Protein AF-A0A4Q5U0M3-F1 (afdb_monomer_lite)

Foldseek 3Di:
DDEQDCVNDPVSVVLVVVLVVLVVVLVVCLVPLVVSLVSLVVSLVSLVVSVVVSVVVVVVDPDYHYDPNVVVSVVSNVVSVVSNVVSVVVVVVVVVVVVVD

Secondary structure (DSSP, 8-state):
--EESGGGSHHHHHHHHHHHHHHHHHHHGGG-HHHHHHHHHHHHHHHHHHHHHHHHHHTT-SS-EEPGGGHHHHHHHHHHHHHHHHHHHHHHHHHHHHTT-

pLDDT: mean 85.75, std 11.24, range [48.0, 95.94]

Sequence (101 aa):
FKELEAGSSLFLLILTGLEVLVAAISIFLFKDRKTQLKVVIGGMVISAIILALYFVEVGKFVRGNFALTSIFAILAFIGFIMAIRGIVKDNRLVKSLDKLR

Radius of gyration: 17.05 Å; chains: 1; bounding box: 40×16×55 Å

Structure (mmCIF, N/CA/C/O backbone):
data_AF-A0A4Q5U0M3-F1
#
_entry.id   AF-A0A4Q5U0M3-F1
#
loop_
_atom_site.group_PDB
_atom_site.id
_atom_site.type_symbol
_atom_site.label_atom_id
_atom_site.label_alt_id
_atom_site.label_comp_id
_atom_site.label_asy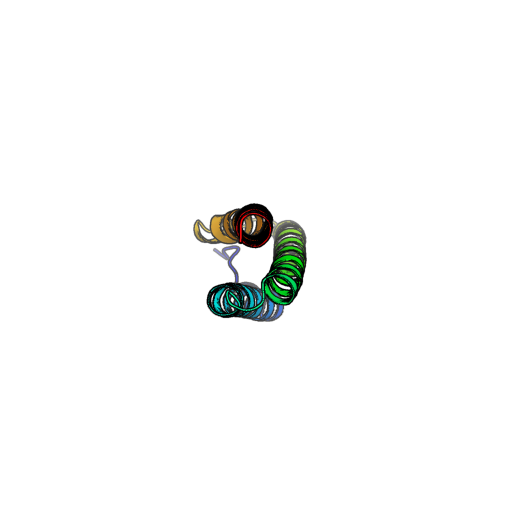m_id
_atom_site.label_entity_id
_atom_site.label_seq_id
_atom_site.pdbx_PDB_ins_code
_atom_site.Cartn_x
_atom_site.Cartn_y
_atom_site.Cartn_z
_atom_site.occupancy
_atom_site.B_iso_or_equiv
_atom_site.auth_seq_id
_atom_site.auth_comp_id
_atom_site.auth_asym_id
_atom_site.auth_atom_id
_atom_site.pdbx_PDB_model_num
ATOM 1 N N . PHE A 1 1 ? 12.351 -9.704 -24.589 1.00 48.00 1 PHE A N 1
ATOM 2 C CA . PHE A 1 1 ? 11.368 -8.645 -24.287 1.00 48.00 1 PHE A CA 1
ATOM 3 C C . PHE A 1 1 ? 11.503 -8.314 -22.810 1.00 48.00 1 PHE A C 1
ATOM 5 O O . PHE A 1 1 ? 11.624 -9.250 -22.034 1.00 48.00 1 PHE A O 1
ATOM 12 N N . LYS A 1 2 ? 11.623 -7.037 -22.427 1.00 56.06 2 LYS A N 1
ATOM 13 C CA . LYS A 1 2 ? 11.736 -6.635 -21.015 1.00 56.06 2 LYS A CA 1
ATOM 14 C C . LYS A 1 2 ? 10.338 -6.248 -20.538 1.00 56.06 2 LYS A C 1
ATOM 16 O O . LYS A 1 2 ? 9.712 -5.391 -21.160 1.00 56.06 2 LYS A O 1
ATOM 21 N N . GLU A 1 3 ? 9.848 -6.933 -19.516 1.00 63.91 3 GLU A N 1
ATOM 22 C CA . GLU A 1 3 ? 8.505 -6.737 -18.969 1.00 63.91 3 GLU A CA 1
ATOM 23 C C . GLU A 1 3 ? 8.560 -5.824 -17.741 1.00 63.91 3 GLU A C 1
ATOM 25 O O . GLU A 1 3 ? 9.540 -5.816 -16.988 1.00 63.91 3 GLU A O 1
ATOM 30 N N . LEU A 1 4 ? 7.524 -5.003 -17.576 1.00 66.44 4 LEU A N 1
ATOM 31 C CA . LEU A 1 4 ? 7.371 -4.110 -16.430 1.00 66.44 4 LEU A CA 1
ATOM 32 C C . LEU A 1 4 ? 6.779 -4.866 -15.243 1.00 66.44 4 LEU A C 1
ATOM 34 O O . LEU A 1 4 ? 5.564 -5.036 -15.130 1.00 66.44 4 LEU A O 1
ATOM 38 N N . GLU A 1 5 ? 7.663 -5.286 -14.345 1.00 71.75 5 GLU A N 1
ATOM 39 C CA . GLU A 1 5 ? 7.323 -5.991 -13.109 1.00 71.75 5 GLU A CA 1
ATOM 40 C C . GLU A 1 5 ? 8.028 -5.376 -11.900 1.00 71.75 5 GLU A C 1
ATOM 42 O O . GLU A 1 5 ? 8.952 -4.572 -12.043 1.00 71.75 5 GLU A O 1
ATOM 47 N N . ALA A 1 6 ? 7.650 -5.796 -10.690 1.00 61.94 6 ALA A N 1
ATOM 48 C CA . ALA A 1 6 ? 8.291 -5.349 -9.451 1.00 61.94 6 ALA A CA 1
ATOM 49 C C . ALA A 1 6 ? 9.816 -5.591 -9.446 1.00 61.94 6 ALA A C 1
ATOM 51 O O . ALA A 1 6 ? 10.564 -4.805 -8.872 1.00 61.94 6 ALA A O 1
ATOM 52 N N . GLY A 1 7 ? 10.287 -6.633 -10.143 1.00 67.44 7 GLY A N 1
ATOM 53 C CA . GLY A 1 7 ? 11.710 -6.947 -10.318 1.00 67.44 7 GLY A CA 1
ATOM 54 C C . GLY A 1 7 ? 12.452 -6.087 -11.351 1.00 67.44 7 GLY A C 1
ATOM 55 O O . GLY A 1 7 ? 13.647 -6.281 -11.554 1.00 67.44 7 GLY A O 1
ATOM 56 N N . SER A 1 8 ? 11.781 -5.137 -12.010 1.00 70.38 8 SER A N 1
ATOM 57 C CA . SER A 1 8 ? 12.392 -4.275 -13.036 1.00 70.38 8 SER A CA 1
ATOM 58 C C . SER A 1 8 ? 13.459 -3.321 -12.485 1.00 70.38 8 SER A C 1
ATOM 60 O O . SER A 1 8 ? 14.361 -2.919 -13.224 1.00 70.38 8 SER A O 1
ATOM 62 N N . SER A 1 9 ? 13.381 -2.993 -11.192 1.00 79.75 9 SER A N 1
ATOM 63 C CA . SER A 1 9 ? 14.332 -2.158 -10.460 1.00 79.75 9 SER A CA 1
ATOM 64 C C . SER A 1 9 ? 14.462 -2.653 -9.022 1.00 79.75 9 SER A C 1
ATOM 66 O O . SER A 1 9 ? 13.458 -2.948 -8.374 1.00 79.75 9 SER A O 1
ATOM 68 N N . LEU A 1 10 ? 15.689 -2.675 -8.486 1.00 82.75 10 LEU A N 1
ATOM 69 C CA . LEU A 1 10 ? 15.934 -3.002 -7.074 1.00 82.75 10 LEU A CA 1
ATOM 70 C C . LEU A 1 10 ? 15.121 -2.105 -6.131 1.00 82.75 10 LEU A C 1
ATOM 72 O O . LEU A 1 10 ? 14.637 -2.569 -5.103 1.00 82.75 10 LEU A O 1
ATOM 76 N N . PHE A 1 11 ? 14.920 -0.838 -6.500 1.00 84.44 11 PHE A N 1
ATOM 77 C CA . PHE A 1 11 ? 14.138 0.100 -5.700 1.00 84.44 11 PHE A CA 1
ATOM 78 C C . PHE A 1 11 ? 12.644 -0.261 -5.669 1.00 84.44 11 PHE A C 1
ATOM 80 O O . PHE A 1 11 ? 12.033 -0.256 -4.601 1.00 84.44 11 PHE A O 1
ATOM 87 N N . LEU A 1 12 ? 12.068 -0.638 -6.819 1.00 85.94 12 LEU A N 1
ATOM 88 C CA . LEU A 1 12 ? 10.682 -1.112 -6.905 1.00 85.94 12 LEU A CA 1
ATOM 89 C C . LEU A 1 12 ? 10.485 -2.414 -6.128 1.00 85.94 12 LEU A C 1
ATOM 91 O O . LEU A 1 12 ? 9.484 -2.557 -5.427 1.00 85.94 12 LEU A O 1
ATOM 95 N N . LEU A 1 13 ? 11.451 -3.330 -6.198 1.00 88.31 13 LEU A N 1
ATOM 96 C CA . LEU A 1 13 ? 11.404 -4.599 -5.479 1.00 88.31 13 LEU A CA 1
ATOM 97 C C . LEU A 1 13 ? 11.410 -4.390 -3.960 1.00 88.31 13 LEU A C 1
ATOM 99 O O . LEU A 1 13 ? 10.58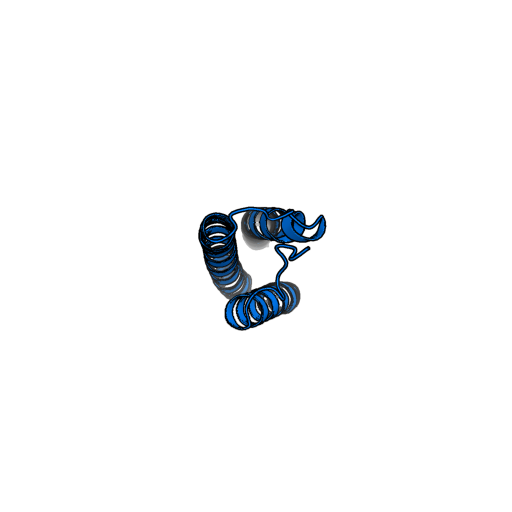8 -4.978 -3.260 1.00 88.31 13 LEU A O 1
ATOM 103 N N . ILE A 1 14 ? 12.281 -3.510 -3.454 1.00 92.00 14 ILE A N 1
ATOM 104 C CA . ILE A 1 14 ? 12.339 -3.173 -2.023 1.00 92.00 14 ILE A CA 1
ATOM 105 C C . ILE A 1 14 ? 11.031 -2.517 -1.563 1.00 92.00 14 ILE A C 1
ATOM 107 O O . ILE A 1 14 ? 10.484 -2.917 -0.535 1.00 92.00 14 ILE A O 1
ATOM 111 N N . LEU A 1 15 ? 10.503 -1.547 -2.318 1.00 91.81 15 LEU A N 1
ATOM 112 C CA . LEU A 1 15 ? 9.243 -0.882 -1.969 1.00 91.81 15 LEU A CA 1
ATOM 113 C C . LEU A 1 15 ? 8.055 -1.846 -1.980 1.00 91.81 15 LEU A C 1
ATOM 115 O O . LEU A 1 15 ? 7.251 -1.823 -1.053 1.00 91.81 15 LEU A O 1
ATOM 119 N N . THR A 1 16 ? 7.978 -2.723 -2.981 1.00 90.94 16 THR A N 1
ATOM 120 C CA . THR A 1 16 ? 6.923 -3.744 -3.071 1.00 90.94 16 THR A CA 1
ATOM 121 C C . THR A 1 16 ? 7.030 -4.734 -1.907 1.00 90.94 16 THR A C 1
ATOM 123 O O . THR A 1 16 ? 6.030 -5.080 -1.284 1.00 90.94 16 THR A O 1
ATOM 126 N N . GLY A 1 17 ? 8.246 -5.151 -1.537 1.00 92.06 17 GLY A N 1
ATOM 127 C CA . GLY A 1 17 ? 8.467 -5.985 -0.353 1.00 92.06 17 GLY A CA 1
ATOM 128 C C . GLY A 1 17 ? 8.018 -5.298 0.941 1.00 92.06 17 GLY A C 1
ATOM 129 O O . GLY A 1 17 ? 7.352 -5.914 1.774 1.00 92.06 17 GLY A O 1
ATOM 130 N N . LEU A 1 18 ? 8.321 -4.004 1.092 1.00 93.88 18 LEU A N 1
ATOM 131 C CA . LEU A 1 18 ? 7.880 -3.207 2.237 1.00 93.88 18 LEU A CA 1
ATOM 132 C C . LEU A 1 18 ? 6.352 -3.068 2.285 1.00 93.88 18 LEU A C 1
ATOM 134 O O . LEU A 1 18 ? 5.766 -3.195 3.356 1.00 93.88 18 LEU A O 1
ATOM 138 N N . GLU A 1 19 ? 5.704 -2.849 1.141 1.00 94.56 19 GLU A N 1
ATOM 139 C CA . GLU A 1 19 ? 4.245 -2.787 1.020 1.00 94.56 19 GLU A CA 1
ATOM 140 C C . GLU A 1 19 ? 3.583 -4.079 1.522 1.00 94.56 19 GLU A C 1
ATOM 142 O O . GLU A 1 19 ? 2.661 -4.027 2.341 1.00 94.56 19 GLU A O 1
ATOM 147 N N . VAL A 1 20 ? 4.102 -5.239 1.103 1.00 93.94 20 VAL A N 1
ATOM 148 C CA . VAL A 1 20 ? 3.617 -6.554 1.548 1.00 93.94 20 VAL A CA 1
ATOM 149 C C . VAL A 1 20 ? 3.795 -6.729 3.057 1.00 93.94 20 VAL A C 1
ATOM 151 O O . VAL A 1 20 ? 2.874 -7.186 3.737 1.00 93.94 20 VAL A O 1
ATOM 154 N N . LEU A 1 21 ? 4.943 -6.323 3.611 1.00 95.44 21 LEU A N 1
ATOM 155 C CA . LEU A 1 21 ? 5.184 -6.376 5.057 1.00 95.44 21 LEU A CA 1
ATOM 156 C C . LEU A 1 21 ? 4.222 -5.472 5.832 1.00 95.44 21 LEU A C 1
ATOM 158 O O . LEU A 1 21 ? 3.664 -5.895 6.844 1.00 95.44 21 LEU A O 1
ATOM 162 N N . VAL A 1 22 ? 3.986 -4.248 5.355 1.00 94.62 22 VAL A N 1
ATOM 163 C CA . VAL A 1 22 ? 3.033 -3.311 5.967 1.00 94.62 22 VAL A CA 1
ATOM 164 C C . VAL A 1 22 ? 1.621 -3.893 5.951 1.00 94.62 22 VAL A C 1
ATOM 166 O O . VAL A 1 22 ? 0.936 -3.866 6.978 1.00 94.62 22 VAL A O 1
ATOM 169 N N . ALA A 1 23 ? 1.199 -4.469 4.823 1.00 93.19 23 ALA A N 1
ATOM 170 C CA . ALA A 1 23 ? -0.088 -5.143 4.713 1.00 93.19 23 ALA A CA 1
ATOM 171 C C . ALA A 1 23 ? -0.194 -6.311 5.710 1.00 93.19 23 ALA A C 1
ATOM 173 O O . ALA A 1 23 ? -1.164 -6.375 6.466 1.00 93.19 23 ALA A O 1
ATOM 174 N N . ALA A 1 24 ? 0.824 -7.171 5.801 1.00 94.81 24 ALA A N 1
ATOM 175 C CA . ALA A 1 24 ? 0.846 -8.296 6.736 1.00 94.81 24 ALA A CA 1
ATOM 176 C C . ALA A 1 24 ? 0.794 -7.845 8.208 1.00 94.81 24 ALA A C 1
ATOM 178 O O . ALA A 1 24 ? -0.034 -8.332 8.978 1.00 94.81 24 ALA A O 1
ATOM 179 N N . ILE A 1 25 ? 1.617 -6.865 8.598 1.00 94.00 25 ILE A N 1
ATOM 180 C CA . ILE A 1 25 ? 1.632 -6.303 9.961 1.00 94.00 25 ILE A CA 1
ATOM 181 C C . ILE A 1 25 ? 0.269 -5.693 10.309 1.00 94.00 25 ILE A C 1
ATOM 183 O O . ILE A 1 25 ? -0.219 -5.854 11.431 1.00 94.00 25 ILE A O 1
ATOM 187 N N . SER A 1 26 ? -0.380 -5.030 9.347 1.00 92.44 26 SER A N 1
ATOM 188 C CA . SER A 1 26 ? -1.680 -4.395 9.573 1.00 92.44 26 SER A CA 1
ATOM 189 C C . SER A 1 26 ? -2.780 -5.384 9.970 1.00 92.44 26 SER A C 1
ATOM 191 O O . SER A 1 26 ? -3.681 -5.007 10.719 1.00 92.44 26 SER A O 1
ATOM 193 N N . ILE A 1 27 ? -2.694 -6.649 9.542 1.00 91.50 27 ILE A N 1
ATOM 194 C CA . ILE A 1 27 ? -3.654 -7.703 9.907 1.00 91.50 27 ILE A CA 1
ATOM 195 C C . ILE A 1 27 ? -3.557 -8.013 11.407 1.00 91.50 27 ILE A C 1
ATOM 197 O O . ILE A 1 27 ? -4.576 -8.116 12.091 1.00 91.50 27 ILE A O 1
ATOM 201 N N . PHE A 1 28 ? -2.338 -8.093 11.947 1.00 93.56 28 PHE A N 1
ATOM 202 C CA . PHE A 1 28 ? -2.102 -8.416 13.358 1.00 93.56 28 PHE A CA 1
ATOM 203 C C . PHE A 1 28 ? -2.322 -7.231 14.307 1.00 93.56 28 PHE A C 1
ATOM 205 O O . PHE A 1 28 ? -2.563 -7.431 15.497 1.00 93.56 28 PHE A O 1
ATOM 212 N N . LEU A 1 29 ? -2.324 -5.996 13.796 1.00 91.75 29 LEU A N 1
ATOM 213 C CA . LEU A 1 29 ? -2.560 -4.780 14.586 1.00 91.75 29 LEU A CA 1
ATOM 214 C C . LEU A 1 29 ? -4.028 -4.554 14.977 1.00 91.75 29 LEU A C 1
ATOM 216 O O . LEU A 1 29 ? -4.400 -3.468 15.416 1.00 91.75 29 LEU A O 1
ATOM 220 N N . PHE A 1 30 ? -4.872 -5.581 14.865 1.00 86.50 30 PHE A N 1
ATOM 221 C CA . PHE A 1 30 ? -6.299 -5.469 15.129 1.00 86.50 30 PHE A CA 1
ATOM 222 C C . PHE A 1 30 ? -6.628 -5.026 16.568 1.00 86.50 30 PHE A C 1
ATOM 224 O O . PHE A 1 30 ? -7.655 -4.406 16.823 1.00 86.50 30 PHE A O 1
ATOM 231 N N . LYS A 1 31 ? -5.751 -5.303 17.534 1.00 88.12 31 LYS A N 1
ATOM 232 C CA . LYS A 1 31 ? -5.966 -4.875 18.923 1.00 88.12 31 LYS A CA 1
ATOM 233 C C . LYS A 1 31 ? -5.883 -3.357 19.100 1.00 88.12 31 LYS A C 1
ATOM 235 O O . LYS A 1 31 ? -6.602 -2.808 19.927 1.00 88.12 31 LYS A O 1
ATOM 240 N N . ASP A 1 32 ? -5.042 -2.680 18.319 1.00 91.75 32 ASP A N 1
ATOM 241 C CA . ASP A 1 32 ? -4.871 -1.228 18.376 1.00 91.75 32 ASP A CA 1
ATOM 242 C C . ASP A 1 32 ? -5.277 -0.590 17.047 1.00 91.75 32 ASP A C 1
ATOM 244 O O . ASP A 1 32 ? -4.461 -0.326 16.162 1.00 91.75 32 ASP A O 1
ATOM 248 N N . ARG A 1 33 ? -6.573 -0.283 16.933 1.00 89.69 33 ARG A N 1
ATOM 249 C CA . ARG A 1 33 ? -7.177 0.334 15.742 1.00 89.69 33 ARG A CA 1
ATOM 250 C C . ARG A 1 33 ? -6.538 1.665 15.352 1.00 89.69 33 ARG A C 1
ATOM 252 O O . ARG A 1 33 ? -6.540 2.011 14.172 1.00 89.69 33 ARG A O 1
ATOM 259 N N . LYS A 1 34 ? -6.019 2.436 16.317 1.00 90.69 34 LYS A N 1
ATOM 260 C CA . LYS A 1 34 ? -5.390 3.734 16.029 1.00 90.69 34 LYS A CA 1
ATOM 261 C C . LYS A 1 34 ? -4.057 3.519 15.329 1.00 90.69 34 LYS A C 1
ATOM 263 O O . LYS A 1 34 ? -3.794 4.168 14.318 1.00 90.69 34 LYS A O 1
ATOM 268 N N . THR A 1 35 ? -3.243 2.601 15.841 1.00 93.62 35 THR A N 1
ATOM 269 C CA . THR A 1 35 ? -1.965 2.253 15.210 1.00 93.62 35 THR A CA 1
ATOM 270 C C . THR A 1 35 ? -2.197 1.512 13.896 1.00 93.62 35 THR A C 1
ATOM 272 O O . THR A 1 35 ? -1.547 1.840 12.907 1.00 93.62 35 THR A O 1
ATOM 275 N N . GLN A 1 36 ? -3.195 0.619 13.829 1.00 94.56 36 GLN A N 1
ATOM 276 C CA . GLN A 1 36 ? -3.587 -0.082 12.601 1.00 94.56 36 GLN A CA 1
ATOM 277 C C . GLN A 1 36 ? -3.889 0.915 11.478 1.00 94.56 36 GLN A C 1
ATOM 279 O O . GLN A 1 36 ? -3.348 0.801 10.384 1.00 94.56 36 GLN A O 1
ATOM 284 N N . LEU A 1 37 ? -4.683 1.949 11.772 1.00 94.75 37 LEU A N 1
ATOM 285 C CA . LEU A 1 37 ? -5.031 2.979 10.798 1.00 94.75 37 LEU A CA 1
ATOM 286 C C . LEU A 1 37 ? -3.804 3.770 10.317 1.00 94.75 37 LEU A C 1
ATOM 288 O O . LEU A 1 37 ? -3.670 4.002 9.120 1.00 94.75 37 LEU A O 1
ATOM 292 N N . LYS A 1 38 ? -2.889 4.152 11.220 1.00 95.06 38 LYS A N 1
ATOM 293 C CA . LYS A 1 38 ? -1.647 4.861 10.854 1.00 95.06 38 LYS A CA 1
ATOM 294 C C . LYS A 1 38 ? -0.754 4.019 9.940 1.00 95.06 38 LYS A C 1
ATOM 296 O O . LYS A 1 38 ? -0.254 4.534 8.945 1.00 95.06 38 LYS A O 1
ATOM 301 N N . VAL A 1 39 ? -0.589 2.734 10.259 1.00 95.44 39 VAL A N 1
ATOM 302 C CA . VAL A 1 39 ? 0.215 1.789 9.466 1.00 95.44 39 VAL A CA 1
ATOM 303 C C . VAL A 1 39 ? -0.390 1.594 8.075 1.00 95.44 39 VAL A C 1
ATOM 305 O O . VAL A 1 39 ? 0.327 1.679 7.083 1.00 95.44 39 VAL A O 1
ATOM 308 N N . VAL A 1 40 ? -1.711 1.417 7.984 1.00 95.94 40 VAL A N 1
ATOM 309 C CA . VAL A 1 40 ? -2.418 1.248 6.703 1.00 95.94 40 VAL A CA 1
ATOM 310 C C . VAL A 1 40 ? -2.375 2.521 5.853 1.00 95.94 40 VAL A C 1
ATOM 312 O O . VAL A 1 40 ? -2.187 2.427 4.645 1.00 95.94 40 VAL A O 1
ATOM 315 N N . ILE A 1 41 ? -2.474 3.712 6.455 1.00 95.44 41 ILE A N 1
ATOM 316 C CA . ILE A 1 41 ? -2.273 4.984 5.738 1.00 95.44 41 ILE A CA 1
ATOM 317 C C . ILE A 1 41 ? -0.834 5.086 5.213 1.00 95.44 41 ILE A C 1
ATOM 319 O O . ILE A 1 41 ? -0.634 5.478 4.067 1.00 95.44 41 ILE A O 1
ATOM 323 N N . GLY A 1 42 ? 0.163 4.685 6.008 1.00 95.12 42 GLY A N 1
ATOM 324 C CA . GLY A 1 42 ? 1.552 4.593 5.548 1.00 95.12 42 GLY A CA 1
ATOM 325 C C . GLY A 1 42 ? 1.706 3.651 4.348 1.00 95.12 42 GLY A C 1
ATOM 326 O O . GLY A 1 42 ? 2.318 4.024 3.351 1.00 95.12 42 GLY A O 1
ATOM 327 N N . GLY A 1 43 ? 1.075 2.474 4.403 1.00 94.69 43 GLY A N 1
ATOM 328 C CA . GLY A 1 43 ? 1.021 1.523 3.287 1.00 94.69 43 GLY A CA 1
ATOM 329 C C . GLY A 1 43 ? 0.355 2.095 2.035 1.00 94.69 43 GLY A C 1
ATOM 330 O O . GLY A 1 43 ? 0.882 1.939 0.939 1.00 94.69 43 GLY A O 1
ATOM 331 N N . MET A 1 44 ? -0.735 2.852 2.193 1.00 95.62 44 MET A N 1
ATOM 332 C CA . MET A 1 44 ? -1.400 3.545 1.085 1.00 95.62 44 MET A CA 1
ATOM 333 C C . MET A 1 44 ? -0.470 4.545 0.385 1.00 95.62 44 MET A C 1
ATOM 335 O O . MET A 1 44 ? -0.460 4.619 -0.843 1.00 95.62 44 MET A O 1
ATOM 339 N N . VAL A 1 45 ? 0.322 5.304 1.151 1.00 95.69 45 VAL A N 1
ATOM 340 C CA . VAL A 1 45 ? 1.303 6.251 0.596 1.00 95.69 45 VAL A CA 1
ATOM 341 C C . VAL A 1 45 ? 2.413 5.508 -0.148 1.00 95.69 45 VAL A C 1
ATOM 343 O O . VAL A 1 45 ? 2.758 5.900 -1.260 1.00 95.69 45 VAL A O 1
ATOM 346 N N . ILE A 1 46 ? 2.934 4.414 0.418 1.00 94.25 46 ILE A N 1
ATOM 347 C CA . ILE A 1 46 ? 3.933 3.561 -0.249 1.00 94.25 46 ILE A CA 1
ATOM 348 C C . ILE A 1 46 ? 3.378 3.032 -1.577 1.00 94.25 46 ILE A C 1
ATOM 350 O O . ILE A 1 46 ? 4.035 3.155 -2.607 1.00 94.25 46 ILE A O 1
ATOM 354 N N . SER A 1 47 ? 2.146 2.525 -1.573 1.00 93.75 47 SER A N 1
ATOM 355 C CA . SER A 1 47 ? 1.470 2.010 -2.766 1.00 93.75 47 SER A CA 1
ATOM 356 C C . SER A 1 47 ? 1.272 3.094 -3.841 1.00 93.75 47 SER A C 1
ATOM 358 O O . SER A 1 47 ? 1.521 2.862 -5.025 1.00 93.75 47 SER A O 1
ATOM 360 N N . ALA A 1 48 ? 0.941 4.329 -3.444 1.00 93.44 48 ALA A N 1
ATOM 361 C CA . ALA A 1 48 ? 0.872 5.470 -4.363 1.00 93.44 48 ALA A CA 1
ATOM 362 C C . ALA A 1 48 ? 2.238 5.821 -4.982 1.00 93.44 48 ALA A C 1
ATOM 364 O O . ALA A 1 48 ? 2.317 6.123 -6.174 1.00 93.44 48 ALA A O 1
ATOM 365 N N . ILE A 1 49 ? 3.318 5.757 -4.194 1.00 93.06 49 ILE A N 1
ATOM 366 C CA . ILE A 1 49 ? 4.689 5.963 -4.684 1.00 93.06 49 ILE A CA 1
ATOM 367 C C . ILE A 1 49 ? 5.061 4.869 -5.689 1.00 93.06 49 ILE A C 1
ATOM 369 O O . ILE A 1 49 ? 5.601 5.182 -6.748 1.00 93.06 49 ILE A O 1
ATOM 373 N N . ILE A 1 50 ? 4.737 3.604 -5.399 1.00 90.50 50 ILE A N 1
ATOM 374 C CA . ILE A 1 50 ? 4.964 2.483 -6.322 1.00 90.50 50 ILE A CA 1
ATOM 375 C C . ILE A 1 50 ? 4.234 2.737 -7.644 1.00 90.50 50 ILE A C 1
ATOM 377 O O . ILE A 1 50 ? 4.861 2.665 -8.699 1.00 90.50 50 ILE A O 1
ATOM 381 N N . LEU A 1 51 ? 2.956 3.123 -7.609 1.00 89.94 51 LEU A N 1
ATOM 382 C CA . LEU A 1 51 ? 2.201 3.460 -8.820 1.00 89.94 51 LEU A CA 1
ATOM 383 C C . LEU A 1 51 ? 2.858 4.592 -9.621 1.00 89.94 51 LEU A C 1
ATOM 385 O O . LEU A 1 51 ? 3.020 4.465 -10.834 1.00 89.94 51 LEU A O 1
ATOM 389 N N . ALA A 1 52 ? 3.287 5.671 -8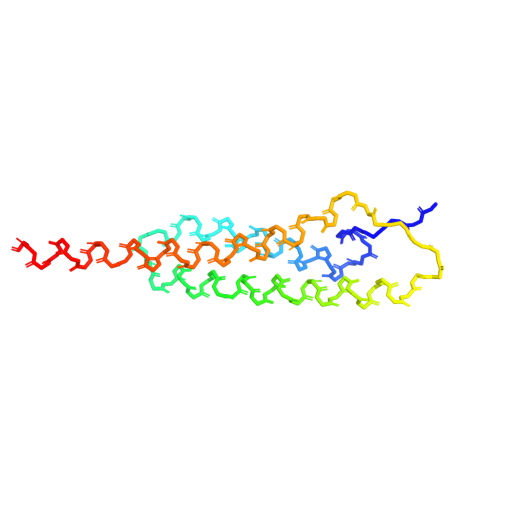.962 1.00 89.25 52 ALA A N 1
ATOM 390 C CA . ALA A 1 52 ? 3.982 6.771 -9.628 1.00 89.25 52 ALA A CA 1
ATOM 391 C C . ALA A 1 52 ? 5.290 6.309 -10.298 1.00 89.25 52 ALA A C 1
ATOM 393 O O . ALA A 1 52 ? 5.569 6.678 -11.439 1.00 89.25 52 ALA A O 1
ATOM 394 N N . LEU A 1 53 ? 6.067 5.456 -9.625 1.00 87.38 53 LEU A N 1
ATOM 395 C CA . LEU A 1 53 ? 7.301 4.892 -10.174 1.00 87.38 53 LEU A CA 1
ATOM 396 C C . LEU A 1 53 ? 7.039 3.973 -11.368 1.00 87.38 53 LEU A C 1
ATOM 398 O O . LEU A 1 53 ? 7.815 4.000 -12.318 1.00 87.38 53 LEU A O 1
ATOM 402 N N . TYR A 1 54 ? 5.940 3.214 -11.362 1.00 83.69 54 TYR A N 1
ATOM 403 C CA . TYR A 1 54 ? 5.525 2.425 -12.523 1.00 83.69 54 TYR A CA 1
ATOM 404 C C . TYR A 1 54 ? 5.301 3.324 -13.747 1.00 83.69 54 TYR A C 1
ATOM 406 O O . TYR A 1 54 ? 5.807 3.008 -14.820 1.00 83.69 54 TYR A O 1
ATOM 414 N N . PHE A 1 55 ? 4.634 4.476 -13.601 1.00 82.44 55 PHE A N 1
ATOM 415 C CA . PHE A 1 55 ? 4.464 5.429 -14.710 1.00 82.44 55 PHE A CA 1
ATOM 416 C C . PHE A 1 55 ? 5.792 6.027 -15.199 1.00 82.44 55 PHE A C 1
ATOM 418 O O . PHE A 1 55 ? 5.983 6.200 -16.403 1.00 82.44 55 PHE A O 1
ATOM 425 N N . VAL A 1 56 ? 6.727 6.308 -14.287 1.00 82.12 56 VAL A N 1
ATOM 426 C CA . VAL A 1 56 ? 8.069 6.799 -14.647 1.00 82.12 56 VAL A CA 1
ATOM 427 C C . VAL A 1 56 ? 8.867 5.734 -15.400 1.00 82.12 56 VAL A C 1
ATOM 429 O O . VAL A 1 56 ? 9.518 6.051 -16.394 1.00 82.12 56 VAL A O 1
ATOM 432 N N . GLU A 1 57 ? 8.820 4.476 -14.958 1.00 77.38 57 GLU A N 1
ATOM 433 C CA . GLU A 1 57 ? 9.501 3.374 -15.640 1.00 77.38 57 GLU A CA 1
ATOM 434 C C . GLU A 1 57 ? 8.884 3.106 -17.016 1.00 77.38 57 GLU A C 1
ATOM 436 O O . GLU A 1 57 ? 9.635 2.970 -17.975 1.00 77.38 57 GLU A O 1
ATOM 441 N N . VAL A 1 58 ? 7.552 3.152 -17.160 1.00 74.38 58 VAL A N 1
ATOM 442 C CA . VAL A 1 58 ? 6.856 3.070 -18.464 1.00 74.38 58 VAL A CA 1
ATOM 443 C C . VAL A 1 58 ? 7.400 4.089 -19.463 1.00 74.38 58 VAL A C 1
ATOM 445 O O . VAL A 1 58 ? 7.676 3.727 -20.605 1.00 74.38 58 VAL A O 1
ATOM 448 N N . GLY A 1 59 ? 7.629 5.333 -19.032 1.00 67.25 59 GLY A N 1
ATOM 449 C CA . GLY A 1 59 ? 8.177 6.391 -19.887 1.00 67.25 59 GLY A CA 1
ATOM 450 C C . GLY A 1 59 ? 9.589 6.117 -20.425 1.00 67.25 59 GLY A C 1
ATOM 451 O O . GLY A 1 59 ? 9.9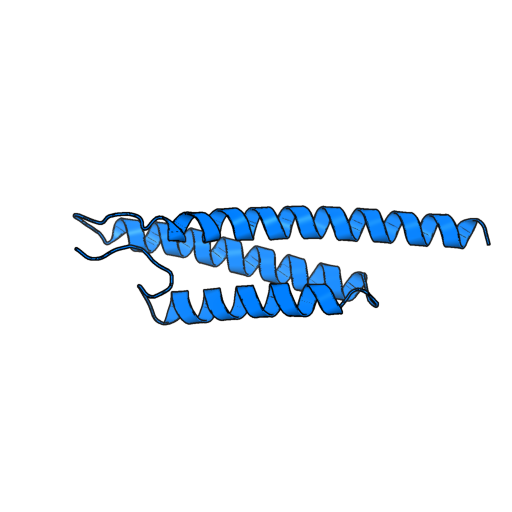93 6.730 -21.410 1.00 67.25 59 GLY A O 1
ATOM 452 N N . LYS A 1 60 ? 10.341 5.186 -19.821 1.00 69.56 60 LYS A N 1
ATOM 453 C CA . LYS A 1 60 ? 11.687 4.793 -20.275 1.00 69.56 60 LYS A CA 1
ATOM 454 C C . LYS A 1 60 ? 11.665 3.700 -21.347 1.00 69.56 60 LYS A C 1
ATOM 456 O O . LYS A 1 60 ? 12.690 3.457 -21.986 1.00 69.56 60 LYS A O 1
ATOM 461 N N . PHE A 1 61 ? 10.534 3.024 -21.558 1.00 64.38 61 PHE A N 1
ATOM 462 C CA . PHE A 1 61 ? 10.429 1.944 -22.539 1.00 64.38 61 PHE A CA 1
ATOM 463 C C . PHE A 1 61 ? 9.970 2.470 -23.905 1.00 64.38 61 PHE A C 1
ATOM 465 O O . PHE A 1 61 ? 8.835 2.897 -24.072 1.00 64.38 61 PHE A O 1
ATOM 472 N N . VAL A 1 62 ? 10.833 2.356 -24.924 1.00 58.59 62 VAL A N 1
ATOM 473 C CA . VAL A 1 62 ? 10.477 2.629 -26.338 1.00 58.59 62 VAL A CA 1
ATOM 474 C C . VAL A 1 62 ? 9.607 1.500 -26.928 1.00 58.59 62 VAL A C 1
ATOM 476 O O . VAL A 1 62 ? 8.764 1.730 -27.790 1.00 58.59 62 VAL A O 1
ATOM 479 N N . ARG A 1 63 ? 9.793 0.265 -26.436 1.00 54.50 63 ARG A N 1
ATOM 480 C CA . ARG A 1 63 ? 8.932 -0.915 -26.634 1.00 54.50 63 ARG A CA 1
ATOM 481 C C . ARG A 1 63 ? 8.973 -1.747 -25.351 1.00 54.50 63 ARG A C 1
ATOM 483 O O . ARG A 1 63 ? 10.004 -2.347 -25.051 1.00 54.50 63 ARG A O 1
ATOM 490 N N . GLY A 1 64 ? 7.878 -1.782 -24.603 1.00 59.72 64 GLY A N 1
ATOM 491 C CA . GLY A 1 64 ? 7.741 -2.574 -23.380 1.00 59.72 64 GLY A CA 1
ATOM 492 C C . GLY A 1 64 ? 6.339 -3.160 -23.282 1.00 59.72 64 GLY A C 1
ATOM 493 O O . GLY A 1 64 ? 5.383 -2.533 -23.731 1.00 59.72 64 GLY A O 1
ATOM 494 N N . ASN A 1 65 ? 6.232 -4.363 -22.721 1.00 65.94 65 ASN A N 1
ATOM 495 C CA . ASN A 1 65 ? 4.949 -4.972 -22.383 1.00 65.94 65 ASN A CA 1
ATOM 496 C C . ASN A 1 65 ? 4.706 -4.811 -20.882 1.00 65.94 65 ASN A C 1
ATOM 498 O O . ASN A 1 65 ? 5.625 -4.973 -20.072 1.00 65.94 65 ASN A O 1
ATOM 502 N N . PHE A 1 66 ? 3.462 -4.510 -20.520 1.00 71.88 66 PHE A N 1
ATOM 503 C CA . PHE A 1 66 ? 3.010 -4.648 -19.143 1.00 71.88 66 PHE A CA 1
ATOM 504 C C . PHE A 1 66 ? 2.876 -6.129 -18.830 1.00 71.88 66 PHE A C 1
ATOM 506 O O . PHE A 1 66 ? 2.241 -6.866 -19.588 1.00 71.88 66 PHE A O 1
ATOM 513 N N . ALA A 1 67 ? 3.460 -6.560 -17.721 1.00 79.38 67 ALA A N 1
ATOM 514 C CA . ALA A 1 67 ? 3.162 -7.882 -17.220 1.00 79.38 67 ALA A CA 1
ATOM 515 C C . ALA A 1 67 ? 1.742 -7.914 -16.651 1.00 79.38 67 ALA A C 1
ATOM 517 O O . ALA A 1 67 ? 1.215 -6.915 -16.160 1.00 79.38 67 ALA A O 1
ATOM 518 N N . LEU A 1 68 ? 1.127 -9.093 -16.631 1.00 78.50 68 LEU A N 1
ATOM 519 C CA . LEU A 1 68 ? -0.151 -9.265 -15.938 1.00 78.50 68 LEU A CA 1
ATOM 520 C C . LEU A 1 68 ? -0.023 -8.925 -14.441 1.00 78.50 68 LEU A C 1
ATOM 522 O O . LEU A 1 68 ? -0.960 -8.419 -13.830 1.00 78.50 68 LEU A O 1
ATOM 526 N N . THR A 1 69 ? 1.160 -9.146 -13.864 1.00 79.75 69 THR A N 1
ATOM 527 C CA . THR A 1 69 ? 1.466 -8.881 -12.455 1.00 79.75 69 THR A CA 1
ATOM 528 C C . THR A 1 69 ? 1.422 -7.391 -12.095 1.00 79.75 69 THR A C 1
ATOM 530 O O . THR A 1 69 ? 1.160 -7.060 -10.939 1.00 79.75 69 THR A O 1
ATOM 533 N N . SER A 1 70 ? 1.568 -6.475 -13.063 1.00 80.62 70 SER A N 1
ATOM 534 C CA . SER A 1 70 ? 1.477 -5.026 -12.827 1.00 80.62 70 SER A CA 1
ATOM 535 C C . SER A 1 70 ? 0.103 -4.606 -12.289 1.00 80.62 70 SER A C 1
ATOM 537 O O . SER A 1 70 ? -0.008 -3.597 -11.592 1.00 80.62 70 SER A O 1
ATOM 539 N N . ILE A 1 71 ? -0.951 -5.389 -12.565 1.00 86.06 71 ILE A N 1
ATOM 540 C CA . ILE A 1 71 ? -2.306 -5.115 -12.069 1.00 86.06 71 ILE A CA 1
ATOM 541 C C . ILE A 1 71 ? -2.378 -5.157 -10.538 1.00 86.06 71 ILE A C 1
ATOM 543 O O . ILE A 1 71 ? -3.183 -4.444 -9.935 1.00 86.06 71 ILE A O 1
ATOM 547 N N . PHE A 1 72 ? -1.504 -5.941 -9.893 1.00 86.69 72 PHE A N 1
ATOM 548 C CA . PHE A 1 72 ? -1.474 -6.059 -8.439 1.00 86.69 72 PHE A CA 1
ATOM 549 C C . PHE A 1 72 ? -1.059 -4.759 -7.754 1.00 86.69 72 PHE A C 1
ATOM 551 O O . PHE A 1 72 ? -1.547 -4.506 -6.660 1.00 86.69 72 PHE A O 1
ATOM 558 N N . ALA A 1 73 ? -0.264 -3.896 -8.396 1.00 86.94 73 ALA A N 1
ATOM 559 C CA . ALA A 1 73 ? 0.072 -2.585 -7.836 1.00 86.94 73 ALA A CA 1
ATOM 560 C C . ALA A 1 73 ? -1.180 -1.697 -7.684 1.00 86.94 73 ALA A C 1
ATOM 562 O O . ALA A 1 73 ? -1.370 -1.030 -6.670 1.00 86.94 73 ALA A O 1
ATOM 563 N N . ILE A 1 74 ? -2.090 -1.743 -8.664 1.00 89.25 74 ILE A N 1
ATOM 564 C CA . ILE A 1 74 ? -3.363 -1.009 -8.611 1.00 89.25 74 ILE A CA 1
ATOM 565 C C . ILE A 1 74 ? -4.300 -1.645 -7.578 1.00 89.25 74 ILE A C 1
ATOM 567 O O . ILE A 1 74 ? -4.922 -0.942 -6.777 1.00 89.25 74 ILE A O 1
ATOM 571 N N . LEU A 1 75 ? -4.392 -2.978 -7.571 1.00 92.19 75 LEU A N 1
ATOM 572 C CA . LEU A 1 75 ? -5.223 -3.706 -6.610 1.00 92.19 75 LEU A CA 1
ATOM 573 C C . LEU A 1 75 ? -4.758 -3.493 -5.166 1.00 92.19 75 LEU A C 1
ATOM 575 O O . LEU A 1 75 ? -5.604 -3.361 -4.284 1.00 92.19 75 LEU A O 1
ATOM 579 N N . ALA A 1 76 ? -3.450 -3.417 -4.921 1.00 91.75 76 ALA A N 1
ATOM 580 C CA . ALA A 1 76 ? -2.891 -3.151 -3.601 1.00 91.75 76 ALA A CA 1
ATOM 581 C C . ALA A 1 76 ? -3.277 -1.751 -3.108 1.00 91.75 76 ALA A C 1
ATOM 583 O O . ALA A 1 76 ? -3.789 -1.614 -1.993 1.00 91.75 76 ALA A O 1
ATOM 584 N N . PHE A 1 77 ? -3.173 -0.732 -3.968 1.00 93.25 77 PHE A N 1
ATOM 585 C CA . PHE A 1 77 ? -3.602 0.629 -3.641 1.00 93.25 77 PHE A CA 1
ATOM 586 C C . PHE A 1 77 ? -5.090 0.696 -3.266 1.00 93.25 77 PHE A C 1
ATOM 588 O O . PHE A 1 77 ? -5.460 1.247 -2.224 1.00 93.25 77 PHE A O 1
ATOM 595 N N . ILE A 1 78 ? -5.953 0.069 -4.073 1.00 95.00 78 ILE A N 1
ATOM 596 C CA . ILE A 1 78 ? -7.389 -0.044 -3.773 1.00 95.00 78 ILE A CA 1
ATOM 597 C C . ILE A 1 78 ? -7.606 -0.834 -2.471 1.00 95.00 78 ILE A C 1
ATOM 599 O O . ILE A 1 78 ? -8.445 -0.458 -1.649 1.00 95.00 78 ILE A O 1
ATOM 603 N N . GLY A 1 79 ? -6.822 -1.889 -2.244 1.00 94.75 79 GLY A N 1
ATOM 604 C CA . GLY A 1 79 ? -6.821 -2.693 -1.024 1.00 94.75 79 GLY A CA 1
ATOM 605 C C . GLY A 1 79 ? -6.571 -1.863 0.233 1.00 94.75 79 GLY A C 1
ATOM 606 O O . GLY A 1 79 ? -7.335 -1.975 1.194 1.00 94.75 79 GLY A O 1
ATOM 607 N N . PHE A 1 80 ? -5.587 -0.959 0.217 1.00 94.56 80 PHE A N 1
ATOM 608 C CA . PHE A 1 80 ? -5.340 -0.045 1.337 1.00 94.56 80 PHE A CA 1
ATOM 609 C C . PHE A 1 80 ? -6.507 0.920 1.579 1.00 94.56 80 PHE A C 1
ATOM 611 O O . PHE A 1 80 ? -6.900 1.127 2.729 1.00 94.56 80 PHE A O 1
ATOM 618 N N . ILE A 1 81 ? -7.130 1.456 0.522 1.00 95.81 81 ILE A N 1
ATOM 619 C CA . ILE A 1 81 ? -8.330 2.303 0.656 1.00 95.81 81 ILE A CA 1
ATOM 620 C C . ILE A 1 81 ? -9.470 1.520 1.320 1.00 95.81 81 ILE A C 1
ATOM 622 O O . ILE A 1 81 ? -10.136 2.024 2.233 1.00 95.81 81 ILE A O 1
ATOM 626 N N . MET A 1 82 ? -9.697 0.277 0.892 1.00 95.69 82 MET A N 1
ATOM 627 C CA . MET A 1 82 ? -10.711 -0.591 1.492 1.00 95.69 82 MET A CA 1
ATOM 628 C C . MET A 1 82 ? -10.387 -0.918 2.953 1.00 95.69 82 MET A C 1
ATOM 630 O O . MET A 1 82 ? -11.282 -0.851 3.799 1.00 95.69 82 MET A O 1
ATOM 634 N N . ALA A 1 83 ? -9.119 -1.188 3.274 1.00 94.44 83 ALA A N 1
ATOM 635 C CA . ALA A 1 83 ? -8.667 -1.455 4.637 1.00 94.44 83 ALA A CA 1
ATOM 636 C C . ALA A 1 83 ? -8.926 -0.260 5.569 1.00 94.44 83 ALA A C 1
ATOM 638 O O . ALA A 1 83 ? -9.485 -0.440 6.652 1.00 94.44 83 ALA A O 1
ATOM 639 N N . ILE A 1 84 ? -8.628 0.968 5.127 1.00 95.56 84 ILE A N 1
ATOM 640 C CA . ILE A 1 84 ? -8.934 2.200 5.878 1.00 95.56 84 ILE A CA 1
ATOM 641 C C . ILE A 1 84 ? -10.430 2.276 6.199 1.00 95.56 84 ILE A C 1
ATOM 643 O O . ILE A 1 84 ? -10.814 2.480 7.354 1.00 95.56 84 ILE A O 1
ATOM 647 N N . ARG A 1 85 ? -11.294 2.075 5.194 1.00 95.00 85 ARG A N 1
ATOM 648 C CA . ARG A 1 85 ? -12.755 2.114 5.381 1.00 95.00 85 ARG A CA 1
ATOM 649 C C . ARG A 1 85 ? -13.228 1.031 6.351 1.00 95.00 85 ARG A C 1
ATOM 651 O O . ARG A 1 85 ? -14.066 1.318 7.208 1.00 95.00 85 ARG A O 1
ATOM 658 N N . GLY A 1 86 ? -12.676 -0.178 6.241 1.00 93.94 86 GLY A N 1
ATOM 659 C CA . GLY A 1 86 ? -12.962 -1.300 7.134 1.00 93.94 86 GLY A CA 1
ATOM 660 C C . GLY A 1 86 ? -12.610 -0.993 8.589 1.00 93.94 86 GLY A C 1
ATOM 661 O O . GLY A 1 86 ? -13.466 -1.110 9.464 1.00 93.94 86 GLY A O 1
ATOM 662 N N . ILE A 1 87 ? -11.393 -0.504 8.842 1.00 94.00 87 ILE A N 1
ATOM 663 C CA . ILE A 1 87 ? -10.903 -0.173 10.191 1.00 94.00 87 ILE A CA 1
ATOM 664 C C . ILE A 1 87 ? -11.723 0.958 10.818 1.00 94.00 87 ILE A C 1
ATOM 666 O O . ILE A 1 87 ? -12.080 0.894 11.995 1.00 94.00 87 ILE A O 1
ATOM 670 N N . VAL A 1 88 ? -12.065 1.994 10.044 1.00 93.81 88 VAL A N 1
ATOM 671 C CA . VAL A 1 88 ? -12.894 3.105 10.538 1.00 93.81 88 VAL A CA 1
ATOM 672 C C . VAL A 1 88 ? -14.298 2.625 10.905 1.00 93.81 88 VAL A C 1
ATOM 674 O O . VAL A 1 88 ? -14.827 3.046 11.936 1.00 93.81 88 VAL A O 1
ATOM 677 N N . LYS A 1 89 ? -14.902 1.744 10.097 1.00 93.50 89 LYS A N 1
ATOM 678 C CA . LYS A 1 89 ? -16.214 1.154 10.396 1.00 93.50 89 LYS A CA 1
ATOM 679 C C . LYS A 1 89 ? -16.160 0.301 11.664 1.00 93.50 89 LYS A C 1
ATOM 681 O O . LYS A 1 89 ? -17.005 0.483 12.535 1.00 93.50 89 LYS A O 1
ATOM 686 N N . ASP A 1 90 ? -15.153 -0.557 11.792 1.00 91.31 90 ASP A N 1
ATOM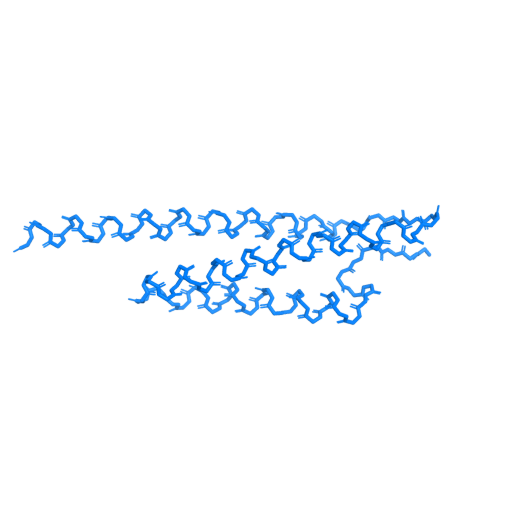 687 C CA . ASP A 1 90 ? -14.979 -1.419 12.963 1.00 91.31 90 ASP A CA 1
ATOM 688 C C . ASP A 1 90 ? -14.795 -0.607 14.255 1.00 91.31 90 ASP A C 1
ATOM 690 O O . ASP A 1 90 ? -15.499 -0.807 15.242 1.00 91.31 90 ASP A O 1
ATOM 694 N N . ASN A 1 91 ? -13.949 0.424 14.216 1.00 91.25 91 ASN A N 1
ATOM 695 C CA . ASN A 1 91 ? -13.737 1.319 15.353 1.00 91.25 91 ASN A CA 1
ATOM 696 C C . ASN A 1 91 ? -15.020 2.068 15.773 1.00 91.25 91 ASN A C 1
ATOM 698 O O . ASN A 1 91 ? -15.214 2.360 16.952 1.00 91.25 91 ASN A O 1
ATOM 702 N N . ARG A 1 92 ? -15.911 2.396 14.826 1.00 89.56 92 ARG A N 1
ATOM 703 C CA . ARG A 1 92 ? -17.215 3.007 15.142 1.00 89.56 92 ARG A CA 1
ATOM 704 C C . ARG A 1 92 ? -18.149 2.021 15.845 1.00 89.56 92 ARG A C 1
ATOM 706 O O . ARG A 1 92 ? -18.833 2.430 16.778 1.00 89.56 92 ARG A O 1
ATOM 713 N N . LEU A 1 93 ? -18.152 0.754 15.427 1.00 89.00 93 LEU A N 1
ATOM 714 C CA . LEU A 1 93 ? -18.970 -0.300 16.034 1.00 89.00 93 LEU A CA 1
ATOM 715 C C . LEU A 1 93 ? -18.560 -0.551 17.488 1.00 89.00 93 LEU A C 1
ATOM 717 O O . LEU A 1 93 ? -19.413 -0.485 18.371 1.00 89.00 93 LEU A O 1
ATOM 721 N N . VAL A 1 94 ? -17.262 -0.727 17.754 1.00 87.75 94 VAL A N 1
ATOM 722 C CA . VAL A 1 94 ? -16.746 -0.943 19.120 1.00 87.75 94 VAL A CA 1
ATOM 723 C C . VAL A 1 94 ? -17.139 0.210 20.047 1.00 87.75 94 VAL A C 1
ATOM 725 O O . VAL A 1 94 ? -17.753 -0.010 21.085 1.00 87.75 94 VAL A O 1
ATOM 728 N N . LYS A 1 95 ? -16.920 1.459 19.616 1.00 86.56 95 LYS A N 1
ATOM 729 C CA . LYS A 1 95 ? -17.306 2.648 20.395 1.00 86.56 95 LYS A CA 1
ATOM 730 C C . LYS A 1 95 ? -18.808 2.769 20.641 1.00 86.56 95 LYS A C 1
ATOM 732 O O . LYS A 1 95 ? -19.207 3.429 21.593 1.00 86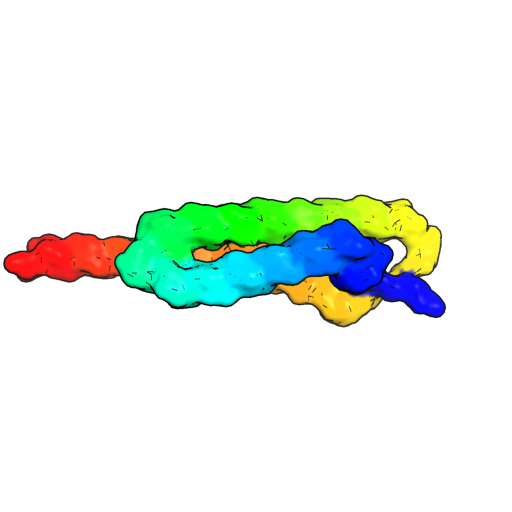.56 95 LYS A O 1
ATOM 737 N N . SER A 1 96 ? -19.644 2.235 19.751 1.00 89.19 96 SER A N 1
ATOM 738 C CA . SER A 1 96 ? -21.097 2.246 19.943 1.00 89.19 96 SER A CA 1
ATOM 739 C C . SER A 1 96 ? -21.549 1.207 20.969 1.00 89.19 96 SER A C 1
ATOM 741 O O . SER A 1 96 ? -22.448 1.496 21.749 1.00 89.19 96 SER A O 1
ATOM 743 N N . LEU A 1 97 ? -20.884 0.047 21.018 1.00 86.31 97 LEU A N 1
ATOM 744 C CA . LEU A 1 97 ? -21.141 -1.003 22.005 1.00 86.31 97 LEU A CA 1
ATOM 745 C C . LEU A 1 97 ? -20.687 -0.589 23.405 1.00 86.31 97 LEU A C 1
ATOM 747 O O . LEU A 1 97 ? -21.408 -0.830 24.367 1.00 86.31 97 LEU A O 1
ATOM 751 N N . ASP A 1 98 ? -19.544 0.092 23.512 1.00 86.06 98 ASP A N 1
ATOM 752 C CA . ASP A 1 98 ? -19.042 0.602 24.794 1.00 86.06 98 ASP A CA 1
ATOM 753 C C . ASP A 1 98 ? -19.977 1.641 25.430 1.00 86.06 98 ASP A C 1
ATOM 755 O O . ASP A 1 98 ? -19.951 1.816 26.637 1.00 86.06 98 ASP A O 1
ATOM 759 N N . LYS A 1 99 ? -20.822 2.322 24.643 1.00 81.75 99 LYS A N 1
ATOM 760 C CA . LYS A 1 99 ? -21.825 3.267 25.167 1.00 81.75 99 LYS A CA 1
ATOM 761 C C . LYS A 1 99 ? -23.075 2.594 25.736 1.00 81.75 99 LYS A C 1
ATOM 763 O O . LYS A 1 99 ? -23.853 3.261 26.407 1.00 81.75 99 LYS A O 1
ATOM 768 N N . LEU A 1 100 ? -23.322 1.335 25.375 1.00 76.62 100 LEU A N 1
ATOM 769 C CA . LEU A 1 100 ? -24.488 0.562 25.817 1.00 76.62 100 LEU A CA 1
ATOM 770 C C . LEU A 1 100 ? -24.201 -0.265 27.077 1.00 76.62 100 LEU A C 1
ATOM 772 O O . LEU A 1 100 ? -25.125 -0.850 27.636 1.00 76.62 100 LEU A O 1
ATOM 776 N N . ARG A 1 101 ? -22.930 -0.356 27.470 1.00 70.88 101 ARG A N 1
ATOM 777 C CA . ARG A 1 101 ? -22.458 -1.004 28.693 1.00 70.88 101 ARG A CA 1
ATOM 778 C C . ARG A 1 101 ? -22.277 0.030 29.792 1.00 70.88 101 ARG A C 1
ATOM 780 O O . ARG A 1 101 ? -22.502 -0.357 30.956 1.00 70.88 101 ARG A O 1
#